Protein AF-A0A528UZI5-F1 (afdb_monomer_lite)

Sequence (78 aa):
YVSGEEAVAQIRLRAQRLGVADTPVELAAETNVEDILATIADGKRPDLVILDSIQTLWTDMADSAPGTVTQVRAAAQA

Secondary structure (DSSP, 8-state):
-EESSS-HHHHHHHHHHTT-TTSS---EE--BHHHHHHHHHHSPPPS---EE-GGG-B-TTS-S-TTSHHHHHHHHH-

Foldseek 3Di:
DEEQPDDPVVVLVVCVVVVNNPPPDDYHYDAELVVVVVVCVVDDNDPDDDYHPLQSHAYPVDPDDRNDPRRSVVSVVD

Structure (mmCIF, N/CA/C/O backbone):
data_AF-A0A528UZI5-F1
#
_entry.id   AF-A0A528UZI5-F1
#
loop_
_atom_site.group_PDB
_atom_site.id
_atom_site.type_symbol
_atom_site.label_atom_id
_atom_site.label_alt_id
_atom_site.label_comp_id
_atom_site.label_asym_id
_atom_site.label_entity_id
_atom_site.label_seq_id
_atom_site.pdbx_PDB_ins_code
_atom_site.Cartn_x
_atom_site.Cartn_y
_atom_site.Cartn_z
_atom_site.occupancy
_atom_site.B_iso_or_equiv
_atom_site.auth_seq_id
_atom_site.auth_comp_id
_atom_site.auth_asym_id
_atom_site.auth_atom_id
_atom_site.pdbx_PDB_model_num
ATOM 1 N N . TYR A 1 1 ? -4.631 2.927 4.866 1.00 96.50 1 TYR A N 1
ATOM 2 C CA . TYR A 1 1 ? -3.162 2.796 4.900 1.00 96.50 1 TYR A CA 1
ATOM 3 C C . TYR A 1 1 ? -2.819 1.541 4.135 1.00 96.50 1 TYR A C 1
ATOM 5 O O . TYR A 1 1 ? -3.250 0.466 4.539 1.00 96.50 1 TYR A O 1
ATOM 13 N N . VAL A 1 2 ? -2.123 1.679 3.017 1.00 97.69 2 VAL A N 1
ATOM 14 C CA . VAL A 1 2 ? -1.672 0.548 2.210 1.00 97.69 2 VAL A CA 1
ATOM 15 C C . VAL A 1 2 ? -0.179 0.403 2.428 1.00 97.69 2 VAL A C 1
ATOM 17 O O . VAL A 1 2 ? 0.555 1.374 2.247 1.00 97.69 2 VAL A O 1
ATOM 20 N N . SER A 1 3 ? 0.255 -0.780 2.846 1.00 97.81 3 SER A N 1
ATOM 21 C CA . SER A 1 3 ? 1.675 -1.095 2.929 1.00 97.81 3 SER A CA 1
ATOM 22 C C . SER A 1 3 ? 2.087 -2.016 1.794 1.00 97.81 3 SER A C 1
ATOM 24 O O . SER A 1 3 ? 1.371 -2.964 1.489 1.00 97.81 3 SER A O 1
ATOM 26 N N . GLY A 1 4 ? 3.251 -1.769 1.207 1.00 95.31 4 GLY A N 1
ATOM 27 C CA . GLY A 1 4 ? 3.900 -2.735 0.323 1.00 95.31 4 GLY A CA 1
ATOM 28 C C . GLY A 1 4 ? 5.056 -3.489 0.983 1.00 95.31 4 GLY A C 1
ATOM 29 O O . GLY A 1 4 ? 5.639 -4.368 0.357 1.00 95.31 4 GLY A O 1
ATOM 30 N N . GLU A 1 5 ? 5.392 -3.174 2.241 1.00 94.12 5 GLU A N 1
ATOM 31 C CA . GLU A 1 5 ? 6.511 -3.791 2.974 1.00 94.12 5 GLU A CA 1
ATOM 32 C C . GLU A 1 5 ? 6.045 -4.711 4.108 1.00 94.12 5 GLU A C 1
ATOM 34 O O . GLU A 1 5 ? 6.620 -5.778 4.329 1.00 94.12 5 GLU A O 1
ATOM 39 N N . GLU A 1 6 ? 5.005 -4.310 4.842 1.00 95.62 6 GLU A N 1
ATOM 40 C CA . GLU A 1 6 ? 4.527 -5.015 6.027 1.00 95.62 6 GLU A CA 1
ATOM 41 C C . GLU A 1 6 ? 3.166 -5.674 5.788 1.00 95.62 6 GLU A C 1
ATOM 43 O O . GLU A 1 6 ? 2.238 -5.091 5.225 1.00 95.62 6 GLU A O 1
ATOM 48 N N . ALA A 1 7 ? 2.995 -6.884 6.320 1.00 96.56 7 ALA A N 1
ATOM 49 C CA . ALA A 1 7 ? 1.688 -7.521 6.354 1.00 96.56 7 ALA A CA 1
ATOM 50 C C . ALA A 1 7 ? 0.745 -6.787 7.324 1.00 96.56 7 ALA A C 1
ATOM 52 O O . ALA A 1 7 ? 1.156 -6.304 8.385 1.00 96.56 7 ALA A O 1
ATOM 53 N N . VAL A 1 8 ? -0.563 -6.821 7.044 1.00 96.94 8 VAL A N 1
ATOM 54 C CA . VAL A 1 8 ? -1.606 -6.207 7.895 1.00 96.94 8 VAL A CA 1
ATOM 55 C C . VAL A 1 8 ? -1.479 -6.619 9.369 1.00 96.94 8 VAL A C 1
ATOM 57 O O . VAL A 1 8 ? -1.657 -5.795 10.267 1.00 96.94 8 VAL A O 1
ATOM 60 N N . ALA A 1 9 ? -1.136 -7.881 9.645 1.00 96.56 9 ALA A N 1
ATOM 61 C CA . ALA A 1 9 ? -0.950 -8.374 11.009 1.00 96.56 9 ALA A CA 1
ATOM 62 C C . ALA A 1 9 ? 0.203 -7.670 11.754 1.00 96.56 9 ALA A C 1
ATOM 64 O O . ALA A 1 9 ? 0.072 -7.376 12.943 1.00 96.56 9 ALA A O 1
ATOM 65 N N . GLN A 1 10 ? 1.307 -7.355 11.068 1.00 97.06 10 GLN A N 1
ATOM 66 C CA . GLN A 1 10 ? 2.453 -6.653 11.657 1.00 97.06 10 GLN A CA 1
ATOM 67 C C . GLN A 1 10 ? 2.084 -5.206 12.004 1.00 97.06 10 GLN A C 1
ATOM 69 O O . GLN A 1 10 ? 2.338 -4.753 13.125 1.00 97.06 10 GLN A O 1
ATOM 74 N N . ILE A 1 11 ? 1.379 -4.519 11.101 1.00 96.56 11 ILE A N 1
ATOM 75 C CA . ILE A 1 11 ? 0.893 -3.150 11.322 1.00 96.56 11 ILE A CA 1
ATOM 76 C C . ILE A 1 11 ? -0.102 -3.109 12.487 1.00 96.56 11 ILE A C 1
ATOM 78 O O . ILE A 1 11 ? -0.000 -2.242 13.356 1.00 96.56 11 ILE A O 1
ATOM 82 N N . ARG A 1 12 ? -1.019 -4.084 12.586 1.00 95.75 12 ARG A N 1
ATOM 83 C CA . ARG A 1 12 ? -1.959 -4.187 13.718 1.00 95.75 12 ARG A CA 1
ATOM 84 C C . ARG A 1 12 ? -1.242 -4.325 15.061 1.00 95.75 12 ARG A C 1
ATOM 86 O O . ARG A 1 12 ? -1.613 -3.643 16.014 1.00 95.75 12 ARG A O 1
ATOM 93 N N . LEU A 1 13 ? -0.198 -5.153 15.145 1.00 96.56 13 LEU A N 1
ATOM 94 C CA . LEU A 1 13 ? 0.604 -5.286 16.369 1.00 96.56 13 LEU A CA 1
ATOM 95 C C . LEU A 1 13 ? 1.295 -3.967 16.745 1.00 96.56 13 LEU A C 1
ATOM 97 O O . LEU A 1 13 ? 1.365 -3.622 17.926 1.00 96.56 13 LEU A O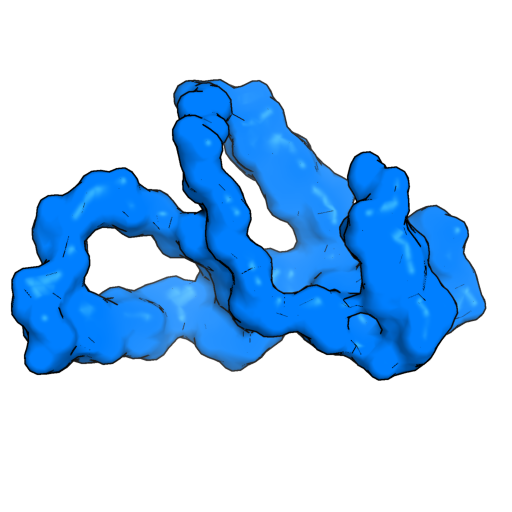 1
ATOM 101 N N . ARG A 1 14 ? 1.789 -3.207 15.762 1.00 96.50 14 ARG A N 1
ATOM 102 C CA . ARG A 1 14 ? 2.366 -1.874 15.997 1.00 96.50 14 ARG A CA 1
ATOM 103 C C . ARG A 1 14 ? 1.306 -0.885 16.489 1.00 96.50 14 ARG A C 1
ATOM 105 O O . ARG A 1 14 ? 1.543 -0.203 17.483 1.00 96.50 14 ARG A O 1
ATOM 112 N N . ALA A 1 15 ? 0.130 -0.859 15.862 1.00 96.56 15 ALA A N 1
ATOM 113 C CA . ALA A 1 15 ? -0.985 -0.001 16.264 1.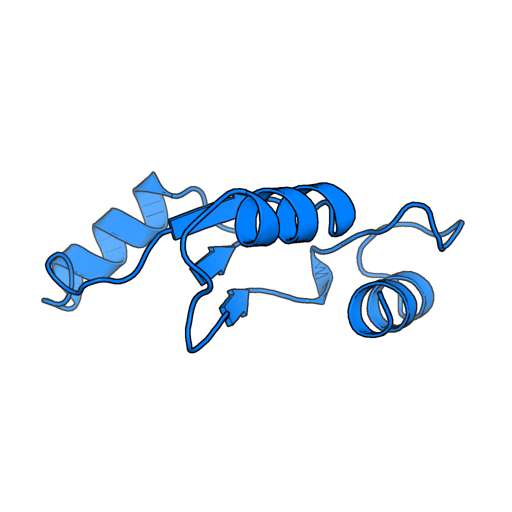00 96.56 15 ALA A CA 1
ATOM 114 C C . ALA A 1 15 ? -1.442 -0.275 17.708 1.00 96.56 15 ALA A C 1
ATOM 116 O O . ALA A 1 15 ? -1.703 0.666 18.456 1.00 96.56 15 ALA A O 1
ATOM 117 N N . GLN A 1 16 ? -1.457 -1.545 18.134 1.00 96.94 16 GLN A N 1
ATOM 118 C CA . GLN A 1 16 ? -1.732 -1.926 19.526 1.00 96.94 16 GLN A CA 1
ATOM 119 C C . GLN A 1 16 ? -0.702 -1.346 20.497 1.00 96.94 16 GLN A C 1
ATOM 121 O O . GLN A 1 16 ? -1.075 -0.748 21.501 1.00 96.94 16 GLN A O 1
ATOM 126 N N . ARG A 1 17 ? 0.595 -1.467 20.188 1.00 97.69 17 ARG A N 1
ATOM 127 C CA . ARG A 1 17 ? 1.672 -0.926 21.039 1.00 97.69 17 ARG A CA 1
ATOM 128 C C . ARG A 1 17 ? 1.633 0.599 21.143 1.00 97.69 17 ARG A C 1
ATOM 130 O O . ARG A 1 17 ? 2.004 1.141 22.176 1.00 97.69 17 ARG A O 1
ATOM 137 N N . LEU A 1 18 ? 1.193 1.273 20.082 1.00 97.50 18 LEU A N 1
ATOM 138 C CA . LEU A 1 18 ? 1.038 2.728 20.034 1.00 97.50 18 LEU A CA 1
ATOM 139 C C . LEU A 1 18 ? -0.288 3.221 20.642 1.00 97.50 18 LEU A C 1
ATOM 141 O O . LEU A 1 18 ? -0.490 4.427 20.731 1.00 97.50 18 LEU A O 1
ATOM 145 N N . GLY A 1 19 ? -1.188 2.320 21.056 1.00 97.50 19 GLY A N 1
ATOM 146 C CA . GLY A 1 19 ? -2.482 2.685 21.640 1.00 97.50 19 GLY A CA 1
ATOM 147 C C . GLY A 1 19 ? -3.494 3.252 20.637 1.00 97.50 19 GLY A C 1
ATOM 148 O O . GLY A 1 19 ? -4.406 3.966 21.034 1.00 97.50 19 GLY A O 1
ATOM 149 N N . VAL A 1 20 ? -3.341 2.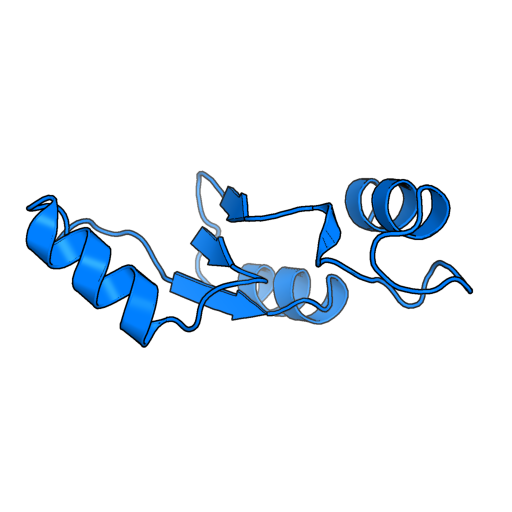949 19.343 1.00 96.62 20 VAL A N 1
ATOM 150 C CA . VAL A 1 20 ? -4.184 3.476 18.246 1.00 96.62 20 VAL A CA 1
ATOM 151 C C . VAL A 1 20 ? -4.915 2.376 17.467 1.00 96.62 20 VAL A C 1
ATOM 153 O O . VAL A 1 20 ? -5.401 2.608 16.362 1.00 96.62 20 VAL A O 1
ATOM 156 N N . ALA A 1 21 ? -4.999 1.164 18.023 1.00 95.00 21 ALA A N 1
ATOM 157 C CA . ALA A 1 21 ? -5.602 0.006 17.355 1.00 95.00 21 ALA A CA 1
ATOM 158 C C . ALA A 1 21 ? -7.091 0.182 17.007 1.00 95.00 21 ALA A C 1
ATOM 160 O O . ALA A 1 21 ? -7.547 -0.417 16.037 1.00 95.00 21 ALA A O 1
ATOM 161 N N . ASP A 1 22 ? -7.810 1.018 17.760 1.00 94.50 22 ASP A N 1
ATOM 162 C CA . ASP A 1 22 ? -9.244 1.279 17.572 1.00 94.50 22 ASP A CA 1
ATOM 163 C C . ASP A 1 22 ? -9.520 2.528 16.716 1.00 94.50 22 ASP A C 1
ATOM 165 O O . ASP A 1 22 ? -10.656 2.996 16.620 1.00 94.50 22 ASP A O 1
ATOM 169 N N . THR A 1 23 ? -8.485 3.106 16.097 1.00 94.19 23 THR A N 1
ATOM 170 C CA . THR A 1 23 ? -8.676 4.206 15.145 1.00 94.19 23 THR A CA 1
ATOM 171 C C . THR A 1 23 ? -9.406 3.708 13.893 1.00 94.19 23 THR A C 1
ATOM 173 O O . THR A 1 23 ? -9.195 2.569 13.472 1.00 94.19 23 THR A O 1
ATOM 176 N N . PRO A 1 24 ? -10.250 4.542 13.256 1.00 93.12 24 PRO A N 1
ATOM 177 C CA . PRO A 1 24 ? -11.002 4.162 12.059 1.00 93.12 24 PRO A CA 1
ATOM 178 C C . PRO A 1 24 ? -10.109 4.189 10.804 1.00 93.12 24 PRO A C 1
ATOM 180 O O . PRO A 1 24 ? -10.422 4.847 9.817 1.00 93.12 24 PRO A O 1
ATOM 183 N N . VAL A 1 25 ? -8.956 3.518 10.860 1.00 94.31 25 VAL A N 1
ATOM 184 C CA . VAL A 1 25 ? -7.993 3.409 9.762 1.00 94.31 25 VAL A CA 1
ATOM 185 C C . VAL A 1 25 ? -8.071 2.007 9.178 1.00 94.31 25 VAL A C 1
ATOM 187 O O . VAL A 1 25 ? -7.736 1.018 9.829 1.00 94.31 25 VAL A O 1
ATOM 190 N N . GLU A 1 26 ? -8.472 1.926 7.916 1.00 94.69 26 GLU A N 1
ATOM 191 C CA . GLU A 1 26 ? -8.440 0.679 7.158 1.00 94.69 26 GLU A CA 1
ATOM 192 C C . GLU A 1 26 ? -7.006 0.351 6.718 1.00 94.69 26 GLU A C 1
ATOM 194 O O . GLU A 1 26 ? -6.219 1.243 6.370 1.00 94.69 26 GLU A O 1
ATOM 199 N N . LEU A 1 27 ? -6.659 -0.937 6.756 1.00 95.56 27 LEU A N 1
ATOM 200 C CA . LEU A 1 27 ? -5.328 -1.452 6.440 1.00 95.56 27 LEU A CA 1
ATOM 201 C C . LEU A 1 27 ? -5.407 -2.407 5.251 1.00 95.56 27 LEU A C 1
ATOM 203 O O . LEU A 1 27 ? -6.230 -3.321 5.260 1.00 95.56 27 LEU A O 1
ATOM 207 N N . ALA A 1 28 ? -4.498 -2.243 4.298 1.00 96.38 28 ALA A N 1
ATOM 208 C CA . ALA A 1 28 ? -4.276 -3.176 3.201 1.00 96.38 28 ALA A CA 1
ATOM 209 C C . ALA A 1 28 ? -2.773 -3.441 3.041 1.00 96.38 28 ALA A C 1
ATOM 211 O O . ALA A 1 28 ? -1.952 -2.602 3.422 1.00 96.38 28 ALA A O 1
ATOM 212 N N . ALA A 1 29 ? -2.429 -4.607 2.498 1.00 97.44 29 ALA A N 1
ATOM 213 C CA . ALA A 1 29 ? -1.069 -4.945 2.100 1.00 97.44 29 ALA A CA 1
ATOM 214 C C . ALA A 1 29 ? -1.091 -5.323 0.616 1.00 97.44 29 ALA A C 1
ATOM 216 O O . ALA A 1 29 ? -1.563 -6.405 0.285 1.00 97.44 29 ALA A O 1
ATOM 217 N N . GLU A 1 30 ? -0.667 -4.401 -0.246 1.00 97.56 30 GLU A N 1
ATOM 218 C CA . GLU A 1 30 ? -0.711 -4.532 -1.706 1.00 97.56 30 GLU A CA 1
ATOM 219 C C . GLU A 1 30 ? 0.383 -3.656 -2.335 1.00 97.56 30 GLU A C 1
ATOM 221 O O . GLU A 1 30 ? 0.766 -2.625 -1.778 1.00 97.56 30 GLU A O 1
ATOM 226 N N . THR A 1 31 ? 0.887 -4.079 -3.491 1.00 97.25 31 THR A N 1
ATOM 227 C CA . THR A 1 31 ? 1.958 -3.425 -4.253 1.00 97.25 31 THR A CA 1
ATOM 228 C C . THR A 1 31 ? 1.542 -3.050 -5.676 1.00 97.25 31 THR A C 1
ATOM 230 O O . THR A 1 31 ? 2.139 -2.139 -6.249 1.00 97.25 31 THR A O 1
ATOM 233 N N . ASN A 1 32 ? 0.529 -3.708 -6.247 1.00 97.56 32 ASN A N 1
ATOM 234 C CA . ASN A 1 32 ? -0.005 -3.354 -7.557 1.00 97.56 32 ASN A CA 1
ATOM 235 C C . ASN A 1 32 ? -0.895 -2.103 -7.459 1.00 97.56 32 ASN A C 1
ATOM 237 O O . ASN A 1 32 ? -1.844 -2.055 -6.674 1.00 97.56 32 ASN A O 1
ATOM 241 N N . VAL A 1 33 ? -0.588 -1.070 -8.246 1.00 97.12 33 VAL A N 1
ATOM 242 C CA . VAL A 1 33 ? -1.305 0.211 -8.172 1.00 97.12 33 VAL A CA 1
ATOM 243 C C . VAL A 1 33 ? -2.744 0.089 -8.670 1.00 97.12 33 VAL A C 1
ATOM 245 O O . VAL A 1 33 ? -3.648 0.672 -8.071 1.00 97.12 33 VAL A O 1
ATOM 248 N N . GLU A 1 34 ? -2.980 -0.682 -9.727 1.00 97.38 34 GLU A N 1
ATOM 249 C CA . GLU A 1 34 ? -4.307 -0.879 -10.304 1.00 97.38 34 GLU A CA 1
ATOM 250 C C . GLU A 1 34 ? -5.268 -1.556 -9.311 1.00 97.38 34 GLU A C 1
ATOM 252 O O . GLU A 1 34 ? -6.395 -1.088 -9.132 1.00 97.38 34 GLU A O 1
ATOM 257 N N . ASP A 1 35 ? -4.807 -2.578 -8.590 1.00 97.25 35 ASP A N 1
ATOM 258 C CA . ASP A 1 35 ? -5.570 -3.287 -7.559 1.00 97.25 35 ASP A CA 1
ATOM 259 C C . ASP A 1 35 ? -5.863 -2.389 -6.347 1.00 97.25 35 ASP A C 1
ATOM 261 O O . ASP A 1 35 ? -6.976 -2.403 -5.803 1.00 97.25 35 ASP A O 1
ATOM 265 N N . ILE A 1 36 ? -4.903 -1.545 -5.943 1.00 96.50 36 ILE A N 1
ATOM 266 C CA . ILE A 1 36 ? -5.110 -0.543 -4.886 1.00 96.50 36 ILE A CA 1
ATOM 267 C C . ILE A 1 36 ? -6.209 0.441 -5.296 1.00 96.50 36 ILE A C 1
ATOM 269 O O . ILE A 1 36 ? -7.134 0.699 -4.519 1.00 96.50 36 ILE A O 1
ATOM 273 N N . LEU A 1 37 ? -6.127 0.988 -6.512 1.00 95.81 37 LEU A N 1
ATOM 274 C CA . LEU A 1 37 ? -7.106 1.942 -7.031 1.00 95.81 37 LEU A CA 1
ATOM 275 C C . LEU A 1 37 ? -8.493 1.305 -7.172 1.00 95.81 37 LEU A C 1
ATOM 277 O O . LEU A 1 37 ? -9.483 1.917 -6.765 1.00 95.81 37 LEU A O 1
ATOM 281 N N . ALA A 1 38 ? -8.569 0.072 -7.680 1.00 96.00 38 ALA A N 1
ATOM 282 C CA . ALA A 1 38 ? -9.815 -0.680 -7.787 1.00 96.00 38 ALA A CA 1
ATOM 283 C C . ALA A 1 38 ? -10.458 -0.906 -6.409 1.00 96.00 38 ALA A C 1
ATOM 285 O O . ALA A 1 38 ? -11.648 -0.645 -6.233 1.00 96.00 38 ALA A O 1
ATOM 286 N N . THR A 1 39 ? -9.662 -1.294 -5.410 1.00 94.62 39 THR A N 1
ATOM 287 C CA . THR A 1 39 ? -10.129 -1.494 -4.029 1.00 94.62 39 THR A CA 1
ATOM 288 C C . THR A 1 39 ? -10.679 -0.203 -3.420 1.00 94.62 39 THR A C 1
ATOM 290 O O . THR A 1 39 ? -11.727 -0.207 -2.777 1.00 94.62 39 THR A O 1
ATOM 293 N N . ILE A 1 40 ? -10.001 0.929 -3.638 1.00 94.50 40 ILE A N 1
ATOM 294 C CA . ILE A 1 40 ? -10.455 2.239 -3.145 1.00 94.50 40 ILE A CA 1
ATOM 295 C C . ILE A 1 40 ? -11.756 2.675 -3.839 1.00 94.50 40 ILE A C 1
ATOM 297 O O . ILE A 1 40 ? -12.588 3.340 -3.218 1.00 94.50 40 ILE A O 1
ATOM 301 N N . ALA A 1 41 ? -11.934 2.317 -5.113 1.00 93.94 41 ALA A N 1
ATOM 302 C CA . ALA A 1 41 ? -13.111 2.670 -5.902 1.00 93.94 41 ALA A CA 1
ATOM 303 C C . ALA A 1 41 ? -14.357 1.825 -5.574 1.00 93.94 41 ALA A C 1
ATOM 305 O O . ALA A 1 41 ? -15.468 2.336 -5.705 1.00 93.94 41 ALA A O 1
ATOM 306 N N . ASP A 1 42 ? -14.188 0.570 -5.143 1.00 92.75 42 ASP A N 1
ATOM 307 C CA . ASP A 1 42 ? -15.294 -0.350 -4.814 1.00 92.75 42 ASP A CA 1
ATOM 308 C C . ASP A 1 42 ? -16.002 -0.001 -3.486 1.00 92.75 42 ASP A C 1
ATOM 310 O O . ASP A 1 42 ? -17.135 -0.410 -3.227 1.00 92.75 42 ASP A O 1
ATOM 314 N N . GLY A 1 43 ? -15.353 0.796 -2.632 1.00 83.19 43 GLY A N 1
ATOM 315 C CA . GLY A 1 43 ? -15.819 1.109 -1.284 1.00 83.19 43 GLY A CA 1
ATOM 316 C C . GLY A 1 43 ? -16.276 2.551 -1.055 1.00 83.19 43 GLY A C 1
ATOM 317 O O . GLY A 1 43 ? -16.414 3.386 -1.953 1.00 83.19 43 GLY A O 1
ATOM 318 N N . LYS A 1 44 ? -16.490 2.877 0.225 1.00 89.12 44 LYS A N 1
ATOM 319 C CA . LYS A 1 44 ? -16.642 4.271 0.648 1.00 89.12 44 LYS A CA 1
ATOM 320 C C . LYS A 1 44 ? -15.326 4.997 0.376 1.00 89.12 44 LYS A C 1
ATOM 322 O O . LYS A 1 44 ? -14.295 4.631 0.931 1.00 89.12 44 LYS A O 1
ATOM 327 N N . ARG A 1 45 ? -15.387 6.075 -0.408 1.00 91.69 45 ARG A N 1
ATOM 328 C CA . ARG A 1 45 ? -14.212 6.896 -0.708 1.00 91.69 45 ARG A CA 1
ATOM 329 C C . ARG A 1 45 ? -13.549 7.396 0.591 1.00 91.69 45 ARG A C 1
ATOM 331 O O . ARG A 1 45 ? -14.224 8.073 1.371 1.00 91.69 45 ARG A O 1
ATOM 338 N N . PRO A 1 46 ? -12.256 7.107 0.816 1.00 93.69 46 PRO A N 1
ATOM 339 C CA . PRO A 1 46 ? -11.523 7.620 1.964 1.00 93.69 46 PRO A CA 1
ATOM 340 C C . PRO A 1 46 ? -11.180 9.103 1.780 1.00 93.69 46 PRO A C 1
ATOM 342 O O . PRO A 1 46 ? -10.899 9.556 0.668 1.00 93.69 46 PRO A O 1
ATOM 345 N N . ASP A 1 47 ? -11.145 9.848 2.885 1.00 95.12 47 ASP A N 1
ATOM 346 C CA . ASP A 1 47 ? -10.697 11.248 2.895 1.00 95.12 47 ASP A CA 1
ATOM 347 C C . ASP A 1 47 ? -9.171 11.369 2.718 1.00 95.12 47 ASP A C 1
ATOM 349 O O . ASP A 1 47 ? -8.671 12.374 2.215 1.00 95.12 47 ASP A O 1
ATOM 353 N N . LEU A 1 48 ? -8.425 10.336 3.129 1.00 95.44 48 LEU A N 1
ATOM 354 C CA . LEU A 1 48 ? -6.969 10.265 3.046 1.00 95.44 48 LEU A CA 1
ATOM 355 C C . LEU A 1 48 ? -6.512 8.829 2.778 1.00 95.44 48 LEU A C 1
ATOM 357 O O . LEU A 1 48 ? -6.936 7.889 3.451 1.00 95.44 48 LEU A O 1
ATOM 361 N N . VAL A 1 49 ? -5.575 8.683 1.845 1.00 96.19 49 VAL A N 1
ATOM 362 C CA . VAL A 1 49 ? -4.864 7.432 1.572 1.00 96.19 49 VAL A CA 1
ATOM 363 C C . VAL A 1 49 ? -3.386 7.644 1.882 1.00 96.19 49 VAL A C 1
ATOM 365 O O . VAL A 1 49 ? -2.805 8.658 1.507 1.00 96.19 49 VAL A O 1
ATOM 368 N N . ILE A 1 50 ? -2.788 6.687 2.589 1.00 96.69 50 ILE A N 1
ATOM 369 C CA . ILE A 1 50 ? -1.353 6.643 2.887 1.00 96.69 50 ILE A CA 1
ATOM 370 C C . ILE A 1 50 ? -0.801 5.393 2.215 1.00 96.69 50 ILE A C 1
ATOM 372 O O . ILE A 1 50 ? -1.381 4.320 2.406 1.00 96.69 50 ILE A O 1
ATOM 376 N N . LEU A 1 51 ? 0.288 5.552 1.466 1.00 96.69 51 LEU A N 1
ATOM 377 C CA . LEU A 1 51 ? 1.026 4.484 0.793 1.00 96.69 51 LEU A CA 1
ATOM 378 C C . LEU A 1 51 ? 2.418 4.374 1.429 1.00 96.69 51 LEU A C 1
ATOM 380 O O . LEU A 1 51 ? 3.141 5.368 1.491 1.00 96.69 51 LEU A O 1
ATOM 384 N N . ASP A 1 52 ? 2.777 3.184 1.901 1.00 96.38 52 ASP A N 1
ATOM 385 C CA . ASP A 1 52 ? 4.021 2.907 2.627 1.00 96.38 52 ASP A CA 1
ATOM 386 C C . ASP A 1 52 ? 4.709 1.634 2.083 1.00 96.38 52 ASP A C 1
ATOM 388 O O . ASP A 1 52 ? 4.371 0.524 2.485 1.00 96.38 52 ASP A O 1
ATOM 392 N N . SER A 1 53 ? 5.635 1.707 1.126 1.00 94.94 53 SER A N 1
ATOM 393 C CA . SER A 1 53 ? 6.272 2.901 0.555 1.00 94.94 53 SER A CA 1
ATOM 394 C C . SER A 1 53 ? 6.205 2.916 -0.976 1.00 94.94 53 SER A C 1
ATOM 396 O O . SER A 1 53 ? 6.026 1.882 -1.618 1.00 94.94 53 SER A O 1
ATOM 398 N N . ILE A 1 54 ? 6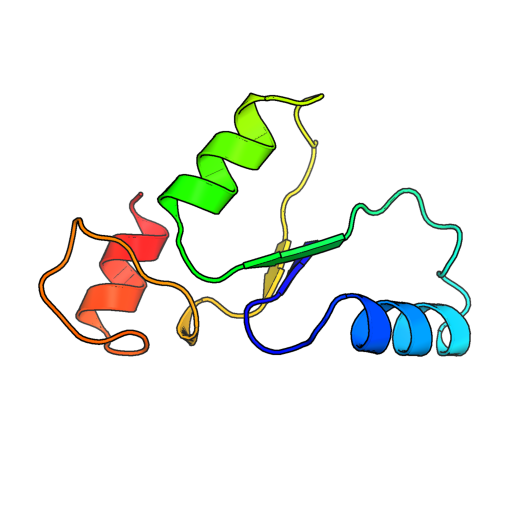.367 4.092 -1.594 1.00 94.50 54 ILE A N 1
ATOM 399 C CA . ILE A 1 54 ? 6.276 4.256 -3.059 1.00 94.50 54 ILE A CA 1
ATOM 400 C C . ILE A 1 54 ? 7.260 3.356 -3.825 1.00 94.50 54 ILE A C 1
ATOM 402 O O . ILE A 1 54 ? 6.984 2.945 -4.945 1.00 94.50 54 ILE A O 1
ATOM 406 N N . GLN A 1 55 ? 8.397 3.012 -3.220 1.00 94.69 55 GLN A N 1
ATOM 407 C CA . GLN A 1 55 ? 9.419 2.152 -3.814 1.00 94.69 55 GLN A CA 1
ATOM 408 C C . GLN A 1 55 ? 8.950 0.704 -3.995 1.00 94.69 55 GLN A C 1
ATOM 410 O O . GLN A 1 55 ? 9.523 -0.019 -4.806 1.00 94.69 55 GLN A O 1
ATOM 415 N N . THR A 1 56 ? 7.931 0.281 -3.250 1.00 95.38 56 THR A N 1
ATOM 416 C CA . THR A 1 56 ? 7.355 -1.065 -3.364 1.00 95.38 56 THR A CA 1
ATOM 417 C C . THR A 1 56 ? 6.263 -1.169 -4.415 1.00 95.38 56 THR A C 1
ATOM 419 O O . THR A 1 56 ? 5.913 -2.277 -4.816 1.00 95.38 56 THR A O 1
ATOM 422 N N . LEU A 1 57 ? 5.732 -0.032 -4.865 1.00 96.31 57 LEU A N 1
ATOM 423 C CA . LEU A 1 57 ? 4.620 -0.014 -5.797 1.00 96.31 57 LEU A CA 1
ATOM 424 C C . LEU A 1 57 ? 5.086 -0.286 -7.224 1.00 96.31 57 LEU A C 1
ATOM 426 O O . LEU A 1 57 ? 6.196 0.085 -7.625 1.00 96.31 57 LEU A O 1
ATOM 430 N N . TRP A 1 58 ? 4.208 -0.914 -7.995 1.00 96.94 58 TRP A N 1
ATOM 431 C CA . TRP A 1 58 ? 4.417 -1.165 -9.412 1.00 96.94 58 TRP A CA 1
ATOM 432 C C . TRP A 1 58 ? 3.116 -1.042 -10.199 1.00 96.94 58 TRP A C 1
ATOM 434 O O . TRP A 1 58 ? 2.024 -1.235 -9.667 1.00 96.94 58 TRP A O 1
ATOM 444 N N . THR A 1 59 ? 3.262 -0.703 -11.474 1.00 97.12 59 THR A N 1
ATOM 445 C CA . THR A 1 59 ? 2.171 -0.574 -12.443 1.00 97.12 59 THR A CA 1
ATOM 446 C C . THR A 1 59 ? 2.581 -1.211 -13.765 1.00 97.12 59 THR A C 1
ATOM 448 O O . THR A 1 59 ? 3.748 -1.126 -14.169 1.00 97.12 59 THR A O 1
ATOM 451 N N . ASP A 1 60 ? 1.611 -1.799 -14.465 1.00 94.94 60 ASP A N 1
ATOM 452 C CA . ASP A 1 60 ? 1.797 -2.345 -15.816 1.00 94.94 60 ASP A CA 1
ATOM 453 C C . ASP A 1 60 ? 2.031 -1.251 -16.875 1.00 94.94 60 ASP A C 1
ATOM 455 O O . ASP A 1 60 ? 2.455 -1.536 -17.996 1.00 94.94 60 ASP A O 1
ATOM 459 N N . MET A 1 61 ? 1.813 0.025 -16.538 1.00 93.06 61 MET A N 1
ATOM 460 C CA . MET A 1 61 ? 2.086 1.151 -17.440 1.00 93.06 61 MET A CA 1
ATOM 461 C C . MET A 1 61 ? 3.581 1.392 -17.693 1.00 93.06 61 MET A C 1
ATOM 463 O O . MET A 1 61 ? 3.935 2.152 -18.599 1.00 93.06 61 MET A O 1
ATOM 467 N N . ALA A 1 62 ? 4.467 0.781 -16.903 1.00 94.31 62 ALA A N 1
ATOM 468 C CA . ALA A 1 62 ? 5.909 0.901 -17.060 1.00 94.31 62 ALA A CA 1
ATOM 469 C C . ALA A 1 62 ? 6.578 -0.468 -17.212 1.00 94.31 62 ALA A C 1
ATOM 471 O O . ALA A 1 62 ? 6.572 -1.287 -16.300 1.00 94.31 62 ALA A O 1
ATOM 472 N N . ASP A 1 63 ? 7.278 -0.666 -18.329 1.00 92.56 63 ASP A N 1
ATOM 473 C CA . ASP A 1 63 ? 8.113 -1.851 -18.552 1.00 92.56 63 ASP A CA 1
ATOM 474 C C . ASP A 1 63 ? 9.464 -1.700 -17.829 1.00 92.56 63 ASP A C 1
ATOM 476 O O . ASP A 1 63 ? 10.506 -1.382 -18.406 1.00 92.56 63 ASP A O 1
ATOM 480 N N . SER A 1 64 ? 9.421 -1.789 -16.499 1.00 91.81 64 SER A N 1
ATOM 481 C CA . SER A 1 64 ? 10.597 -1.751 -15.629 1.00 91.81 64 SER A CA 1
ATOM 482 C C . SER A 1 64 ? 10.304 -2.425 -14.292 1.00 91.81 64 SER A C 1
ATOM 484 O O . SER A 1 64 ? 9.154 -2.515 -13.867 1.00 91.81 64 SER A O 1
ATOM 486 N N . ALA A 1 65 ? 11.352 -2.900 -13.616 1.00 89.31 65 ALA A N 1
ATOM 487 C CA . ALA A 1 65 ? 11.202 -3.572 -12.330 1.00 89.31 65 ALA A CA 1
ATOM 488 C C . ALA A 1 65 ? 10.718 -2.605 -11.221 1.00 89.31 65 ALA A C 1
ATOM 490 O O . ALA A 1 65 ? 11.111 -1.425 -11.234 1.00 89.31 65 ALA A O 1
ATOM 491 N N . PRO A 1 66 ? 9.928 -3.092 -10.241 1.00 88.06 66 PRO A N 1
ATOM 492 C CA . PRO A 1 66 ? 9.548 -2.334 -9.045 1.00 88.06 66 PRO A CA 1
ATOM 493 C C . PRO A 1 66 ? 10.764 -1.717 -8.338 1.00 88.06 66 PRO A C 1
ATOM 495 O O . PRO A 1 66 ? 11.860 -2.282 -8.347 1.00 88.06 66 PRO A O 1
ATOM 498 N N . GLY A 1 67 ? 10.591 -0.528 -7.759 1.00 89.88 67 GLY A N 1
ATOM 499 C CA . GLY A 1 67 ? 11.657 0.209 -7.066 1.00 89.88 67 GLY A CA 1
ATOM 500 C C . GLY A 1 67 ? 12.651 0.953 -7.967 1.00 89.88 67 GLY A C 1
ATOM 501 O O . GLY A 1 67 ? 13.452 1.748 -7.470 1.00 89.88 67 GLY A O 1
ATOM 502 N N . THR A 1 68 ? 12.601 0.769 -9.290 1.00 96.25 68 THR A N 1
ATOM 503 C CA . THR A 1 68 ? 13.347 1.631 -10.220 1.00 96.25 68 THR A CA 1
ATOM 504 C C . THR A 1 68 ? 12.759 3.044 -10.254 1.00 96.25 68 THR A C 1
ATOM 506 O O . THR A 1 68 ? 11.573 3.251 -10.002 1.00 96.25 68 THR A O 1
ATOM 509 N N . VAL A 1 69 ? 13.568 4.043 -10.630 1.00 96.00 69 VAL A N 1
ATOM 510 C CA . VAL A 1 69 ? 13.085 5.432 -10.786 1.00 96.00 69 VAL A CA 1
ATOM 511 C C . VAL A 1 69 ? 11.948 5.522 -11.812 1.00 96.00 69 VAL A C 1
ATOM 513 O O . VAL A 1 69 ? 11.056 6.355 -11.656 1.00 96.00 69 VAL A O 1
ATOM 516 N N . THR A 1 70 ? 11.974 4.674 -12.845 1.00 96.62 70 THR A N 1
ATOM 517 C CA . THR A 1 70 ? 10.914 4.591 -13.856 1.00 96.62 70 THR A CA 1
ATOM 518 C C . THR A 1 70 ? 9.607 4.088 -13.245 1.00 96.62 70 THR A C 1
ATOM 520 O O . THR A 1 70 ? 8.610 4.796 -13.360 1.00 96.62 70 THR A O 1
ATOM 523 N N . GLN A 1 71 ? 9.617 2.954 -12.527 1.00 96.31 71 GLN A N 1
ATOM 524 C CA . GLN A 1 71 ? 8.423 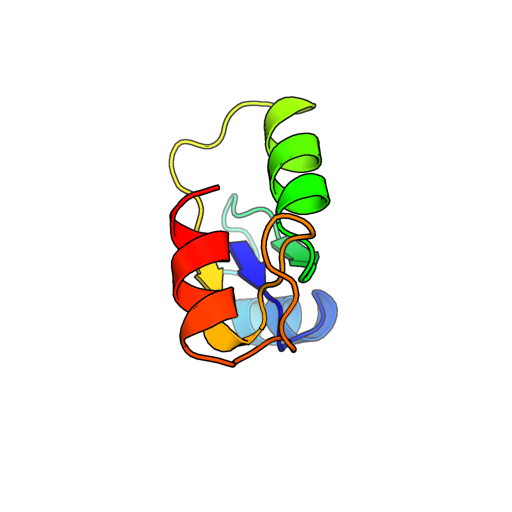2.462 -11.822 1.00 96.31 71 GLN A CA 1
ATOM 525 C C . GLN A 1 71 ? 7.897 3.465 -10.794 1.00 96.31 71 GLN A C 1
ATOM 527 O O . GLN A 1 71 ? 6.712 3.765 -10.798 1.00 96.31 71 GLN A O 1
ATOM 532 N N . VAL A 1 72 ? 8.767 4.065 -9.973 1.00 96.06 72 VAL A N 1
ATOM 533 C CA . VAL A 1 72 ? 8.353 5.056 -8.959 1.00 96.06 72 VAL A CA 1
ATOM 534 C C . VAL A 1 72 ? 7.622 6.242 -9.591 1.00 96.06 72 VAL A C 1
ATOM 536 O O . VAL A 1 72 ? 6.613 6.699 -9.058 1.00 96.06 72 VAL A O 1
ATOM 539 N N . ARG A 1 73 ? 8.109 6.754 -10.731 1.00 96.19 73 ARG A N 1
ATOM 540 C CA . ARG A 1 73 ? 7.415 7.842 -11.438 1.00 96.19 73 ARG A CA 1
ATOM 541 C C . ARG A 1 73 ? 6.097 7.384 -12.037 1.00 96.19 73 ARG A C 1
ATOM 543 O O . ARG A 1 73 ? 5.128 8.120 -11.918 1.00 96.19 73 ARG A O 1
ATOM 550 N N . ALA A 1 74 ? 6.074 6.215 -12.670 1.00 96.56 74 ALA A N 1
ATOM 551 C CA . ALA A 1 74 ? 4.870 5.694 -13.301 1.00 96.56 74 ALA A CA 1
ATOM 552 C C . ALA A 1 74 ? 3.770 5.420 -12.267 1.00 96.56 74 ALA A C 1
ATOM 554 O O . ALA A 1 74 ? 2.657 5.906 -12.426 1.00 96.56 74 ALA A O 1
ATOM 555 N N . ALA A 1 75 ? 4.105 4.753 -11.160 1.00 95.75 75 ALA A N 1
ATOM 556 C CA . ALA A 1 75 ? 3.190 4.478 -10.057 1.00 95.75 75 ALA A CA 1
ATOM 557 C C . ALA A 1 75 ? 2.629 5.759 -9.415 1.00 95.75 75 ALA A C 1
ATOM 559 O O . ALA A 1 75 ? 1.469 5.795 -9.030 1.00 95.75 75 ALA A O 1
ATOM 560 N N . ALA A 1 76 ? 3.427 6.829 -9.321 1.00 93.75 76 ALA A N 1
ATOM 561 C CA . ALA A 1 76 ? 2.966 8.120 -8.802 1.00 93.75 76 ALA A CA 1
ATOM 562 C C . ALA A 1 76 ? 2.099 8.924 -9.794 1.00 93.75 76 ALA A C 1
ATOM 564 O O . ALA A 1 76 ? 1.512 9.932 -9.401 1.00 93.75 76 ALA A O 1
ATOM 565 N N . GLN A 1 77 ? 2.082 8.540 -11.073 1.00 93.62 77 GLN A N 1
ATOM 566 C CA . GLN A 1 77 ? 1.310 9.194 -12.136 1.00 93.62 77 GLN A CA 1
ATOM 567 C C . GLN A 1 77 ? 0.028 8.444 -12.516 1.00 93.62 77 GLN 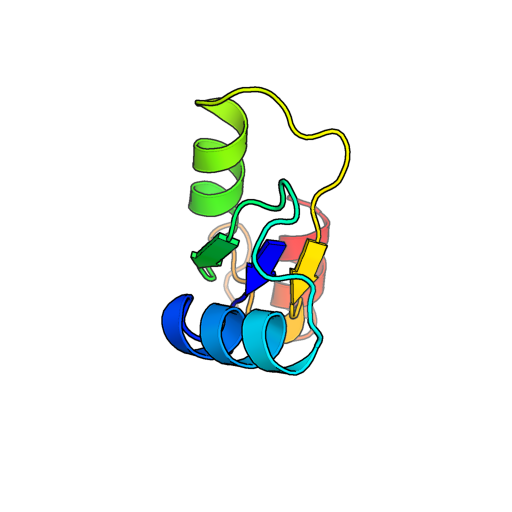A C 1
ATOM 569 O O . GLN A 1 77 ? -0.798 9.027 -13.219 1.00 93.62 77 GLN A O 1
ATOM 574 N N . ALA A 1 78 ? -0.096 7.187 -12.088 1.00 86.19 78 ALA A N 1
ATOM 575 C CA . ALA A 1 78 ? -1.302 6.371 -12.190 1.00 86.19 78 ALA A CA 1
ATOM 576 C C . ALA A 1 78 ? -2.483 6.998 -11.439 1.00 86.19 78 ALA A C 1
ATOM 578 O O . ALA A 1 78 ? -3.600 6.972 -12.003 1.00 86.19 78 ALA A O 1
#

pLDDT: mean 95.09, std 2.66, range [83.19, 97.81]

Radius of gyration: 13.52 Å; chains: 1; bounding box: 30×20×40 Å